Protein AF-A0A9D4QNS0-F1 (afdb_monomer_lite)

Radius of gyration: 17.43 Å; chains: 1; bounding box: 43×27×38 Å

Foldseek 3Di:
DCPVVVPCPPDPDDPDDCVVVVLVVQLVVLVVCVVVVVDDPVVSVVSRPPDPDDPDPPPDDDD

Sequence (63 aa):
MDKLTSDRDTYKQLKKDPTRQVKSKLVNILKKWKLDNLISDNLYNRLYPTAENVPKLYGLPKI

Organism: Dreissena polymorpha (NCBI:txid45954)

pLDDT: mean 81.43, std 14.09, range [47.22, 97.25]

Secondary structure (DSSP, 8-state):
-HHHHT-TTT-PPPSS--HHHHHHHHHHHHHHHHHTTSS-HHHHHHHS---SS------PPP-

Structure (mmCIF, N/CA/C/O backbone):
data_AF-A0A9D4QNS0-F1
#
_entry.id   AF-A0A9D4QNS0-F1
#
loop_
_atom_site.group_PDB
_atom_site.id
_atom_site.type_symbol
_atom_site.label_atom_id
_atom_site.label_alt_id
_atom_site.label_comp_id
_atom_site.label_asym_id
_atom_site.label_entity_id
_atom_site.label_seq_id
_atom_site.pdbx_PDB_ins_code
_atom_site.Cartn_x
_atom_site.Cartn_y
_atom_site.Cartn_z
_atom_site.occupancy
_atom_site.B_iso_or_equiv
_atom_site.auth_seq_id
_atom_site.auth_comp_id
_atom_site.auth_asym_id
_atom_site.auth_atom_id
_atom_site.pdbx_PDB_model_num
ATOM 1 N N . MET A 1 1 ? 25.358 -13.663 -20.827 1.00 47.22 1 MET A N 1
ATOM 2 C CA . MET A 1 1 ? 24.492 -12.830 -19.963 1.00 47.22 1 MET A CA 1
ATOM 3 C C . MET A 1 1 ? 23.542 -11.945 -20.769 1.00 47.22 1 MET A C 1
ATOM 5 O O . MET A 1 1 ? 22.432 -11.726 -20.309 1.00 47.22 1 MET A O 1
ATOM 9 N N . ASP A 1 2 ? 23.900 -11.521 -21.986 1.00 55.06 2 ASP A N 1
ATOM 10 C CA . ASP A 1 2 ? 23.099 -10.571 -22.785 1.00 55.06 2 ASP A CA 1
ATOM 11 C C . ASP A 1 2 ? 21.731 -11.075 -23.259 1.00 55.06 2 ASP A C 1
ATOM 13 O O . ASP A 1 2 ? 20.852 -10.274 -23.565 1.00 55.06 2 ASP A O 1
ATOM 17 N N . LYS A 1 3 ? 21.515 -12.394 -23.313 1.00 58.91 3 LYS A N 1
ATOM 18 C CA . LYS A 1 3 ? 20.278 -12.977 -23.857 1.00 58.91 3 LYS A CA 1
ATOM 19 C C . LYS A 1 3 ? 19.049 -12.747 -22.965 1.00 58.91 3 LYS A C 1
ATOM 21 O O . LYS A 1 3 ? 17.964 -12.570 -23.495 1.00 58.91 3 LYS A O 1
ATOM 26 N N . LEU A 1 4 ? 19.220 -12.726 -21.638 1.00 61.44 4 LEU A N 1
ATOM 27 C CA . LEU A 1 4 ? 18.111 -12.574 -20.683 1.00 61.44 4 LEU A CA 1
ATOM 28 C C . LEU A 1 4 ? 17.713 -11.104 -20.488 1.00 61.44 4 LEU A C 1
ATOM 30 O O . LEU A 1 4 ? 16.538 -10.782 -20.380 1.00 61.44 4 LEU A O 1
ATOM 34 N N . THR A 1 5 ? 18.692 -10.197 -20.470 1.00 62.28 5 THR A N 1
ATOM 35 C CA . THR A 1 5 ? 18.458 -8.749 -20.338 1.00 62.28 5 THR A CA 1
ATOM 36 C C . THR A 1 5 ? 17.979 -8.097 -21.635 1.00 62.28 5 THR A C 1
ATOM 38 O O . THR A 1 5 ? 17.433 -6.996 -21.594 1.00 62.28 5 THR A O 1
ATOM 41 N N . SER A 1 6 ? 18.170 -8.769 -22.775 1.00 66.75 6 SER A N 1
ATOM 42 C CA . SER A 1 6 ? 17.732 -8.308 -24.098 1.00 66.75 6 SER A CA 1
ATOM 43 C C . SER A 1 6 ? 16.443 -8.975 -24.579 1.00 66.75 6 SER A C 1
ATOM 45 O O . SER A 1 6 ? 15.992 -8.671 -25.684 1.00 66.75 6 SER A O 1
ATOM 47 N N . ASP A 1 7 ? 15.851 -9.870 -23.780 1.00 69.19 7 ASP A N 1
ATOM 48 C CA . ASP A 1 7 ? 14.569 -10.494 -24.097 1.00 69.19 7 ASP A CA 1
ATOM 49 C C . ASP A 1 7 ? 13.447 -9.451 -23.998 1.00 69.19 7 ASP A C 1
ATOM 51 O O . ASP A 1 7 ? 13.035 -9.033 -22.914 1.00 69.19 7 ASP A O 1
ATOM 55 N N . ARG A 1 8 ? 12.994 -9.006 -25.173 1.00 73.12 8 ARG A N 1
ATOM 56 C CA . ARG A 1 8 ? 11.885 -8.061 -25.352 1.00 73.12 8 ARG A CA 1
ATOM 57 C C . ARG A 1 8 ? 10.573 -8.753 -25.721 1.00 73.12 8 ARG A C 1
ATOM 59 O O . ARG A 1 8 ? 9.569 -8.057 -25.853 1.00 73.12 8 ARG A O 1
ATOM 66 N N . ASP A 1 9 ? 10.597 -10.069 -25.924 1.00 78.00 9 ASP A N 1
ATOM 67 C CA . ASP A 1 9 ? 9.425 -10.869 -26.284 1.00 78.00 9 ASP A CA 1
ATOM 68 C C . ASP A 1 9 ? 8.666 -11.261 -25.005 1.00 78.00 9 ASP A C 1
ATOM 70 O O . ASP A 1 9 ? 7.466 -11.027 -24.872 1.00 78.00 9 ASP A O 1
ATOM 74 N N . THR A 1 10 ? 9.403 -11.720 -23.986 1.00 77.69 10 THR A N 1
ATOM 75 C CA . THR A 1 10 ? 8.837 -12.113 -22.686 1.00 77.69 10 THR A CA 1
ATOM 76 C C . THR A 1 10 ? 8.665 -10.930 -21.729 1.00 77.69 10 THR A C 1
ATOM 78 O O . THR A 1 10 ? 7.681 -10.857 -20.986 1.00 77.69 10 THR A O 1
ATOM 81 N N . TYR A 1 11 ? 9.620 -9.993 -21.706 1.00 76.38 11 TYR A N 1
ATOM 82 C CA . TYR A 1 11 ? 9.670 -8.918 -20.712 1.00 76.38 11 TYR A CA 1
ATOM 83 C C . TYR A 1 11 ? 9.611 -7.532 -21.345 1.00 76.38 11 TYR A C 1
ATOM 85 O O . TYR A 1 11 ? 10.257 -7.229 -22.346 1.00 76.38 11 TYR A O 1
ATOM 93 N N . LYS A 1 12 ? 8.861 -6.632 -20.703 1.00 78.88 12 LYS A N 1
ATOM 94 C CA . LYS A 1 12 ? 8.743 -5.243 -21.145 1.00 78.88 12 LYS A CA 1
ATOM 95 C C . LYS A 1 12 ? 9.647 -4.330 -20.336 1.00 78.88 12 LYS A C 1
ATOM 97 O O . LYS A 1 12 ? 9.530 -4.239 -19.114 1.00 78.88 12 LYS A O 1
ATOM 102 N N . GLN A 1 13 ? 10.473 -3.562 -21.037 1.00 79.62 13 GLN A N 1
ATOM 103 C CA . GLN A 1 13 ? 11.269 -2.517 -20.412 1.00 79.62 13 GLN A CA 1
ATOM 104 C C . GLN A 1 13 ? 10.363 -1.406 -19.857 1.00 79.62 13 GLN A C 1
ATOM 106 O O . GLN A 1 13 ? 9.566 -0.793 -20.575 1.00 79.62 13 GLN A O 1
ATOM 111 N N . LEU A 1 14 ? 10.492 -1.136 -18.559 1.00 81.75 14 LEU A N 1
ATOM 112 C CA . LEU A 1 14 ? 9.799 -0.037 -17.896 1.00 81.75 14 LEU A CA 1
ATOM 113 C C . LEU A 1 14 ? 10.559 1.272 -18.131 1.00 81.75 14 LEU A C 1
ATOM 115 O O . LEU A 1 14 ? 11.768 1.340 -17.936 1.00 81.75 14 LEU A O 1
ATOM 119 N N . LYS A 1 15 ? 9.839 2.333 -18.514 1.00 84.56 15 LYS A N 1
ATOM 120 C CA . LYS A 1 15 ? 10.425 3.675 -18.710 1.00 84.56 15 LYS A CA 1
ATOM 121 C C . LYS A 1 15 ? 10.851 4.333 -17.392 1.00 84.56 15 LYS A C 1
ATOM 123 O O . LYS A 1 15 ? 11.744 5.171 -17.377 1.00 84.56 15 LYS A O 1
ATOM 128 N N . LYS A 1 16 ? 10.159 3.999 -16.303 1.00 85.50 16 LYS A N 1
ATOM 129 C CA . LYS A 1 16 ? 10.374 4.505 -14.945 1.00 85.50 16 LYS A CA 1
ATOM 130 C C . LYS A 1 16 ? 9.795 3.499 -13.960 1.00 85.50 16 LYS A C 1
ATOM 132 O O . LYS A 1 16 ? 8.846 2.799 -14.310 1.00 85.50 16 LYS A O 1
ATOM 137 N N . ASP A 1 17 ? 10.328 3.471 -12.745 1.00 84.38 17 ASP A N 1
ATOM 138 C CA . ASP A 1 17 ? 9.773 2.685 -11.647 1.00 84.38 17 ASP A CA 1
ATOM 139 C C . ASP A 1 17 ? 8.305 3.098 -11.355 1.00 84.38 17 ASP A C 1
ATOM 141 O O . ASP A 1 17 ? 8.054 4.244 -10.951 1.00 84.38 17 ASP A O 1
ATOM 145 N N . PRO A 1 18 ? 7.318 2.203 -11.570 1.00 87.25 18 PRO A N 1
ATOM 146 C CA . PRO A 1 18 ? 5.906 2.491 -11.345 1.00 87.25 18 PRO A CA 1
ATOM 147 C C . PRO A 1 18 ? 5.469 2.261 -9.889 1.00 87.25 18 PRO A C 1
ATOM 149 O O . PRO A 1 18 ? 4.324 2.564 -9.550 1.00 87.25 18 PRO A O 1
ATOM 152 N N . THR A 1 19 ? 6.340 1.751 -9.012 1.00 86.00 19 THR A N 1
ATOM 153 C CA . THR A 1 19 ? 6.009 1.296 -7.650 1.00 86.00 19 THR A CA 1
ATOM 154 C C . THR A 1 19 ? 5.304 2.381 -6.850 1.00 86.00 19 THR A C 1
ATOM 156 O O . THR A 1 19 ? 4.244 2.145 -6.270 1.00 86.00 19 THR A O 1
ATOM 159 N N . ARG A 1 20 ? 5.818 3.618 -6.888 1.00 86.62 20 ARG A N 1
ATOM 160 C CA . ARG A 1 20 ? 5.200 4.758 -6.191 1.00 86.62 20 ARG A CA 1
ATOM 161 C C . ARG A 1 20 ? 3.795 5.069 -6.715 1.00 86.62 20 ARG A C 1
ATOM 163 O O . ARG A 1 20 ? 2.903 5.380 -5.927 1.00 86.62 20 ARG A O 1
ATOM 170 N N . GLN A 1 21 ? 3.592 4.981 -8.030 1.00 89.44 21 GLN A N 1
ATOM 171 C CA . GLN A 1 21 ? 2.294 5.244 -8.649 1.00 89.44 21 GLN A CA 1
ATOM 172 C C . GLN A 1 21 ? 1.275 4.171 -8.257 1.00 89.44 21 GLN A C 1
ATOM 174 O O . GLN A 1 21 ? 0.153 4.501 -7.879 1.00 89.44 21 GLN A O 1
ATOM 179 N N . VAL A 1 22 ? 1.672 2.898 -8.308 1.00 89.38 22 VAL A N 1
ATOM 180 C CA . VAL A 1 22 ? 0.821 1.768 -7.912 1.00 89.38 22 VAL A CA 1
ATOM 181 C C . VAL A 1 22 ? 0.474 1.853 -6.426 1.00 89.38 22 VAL A C 1
ATOM 183 O O . VAL A 1 22 ? -0.701 1.767 -6.074 1.00 89.38 22 VAL A O 1
ATOM 186 N N . LYS A 1 23 ? 1.462 2.133 -5.564 1.00 90.06 23 LYS A N 1
ATOM 187 C CA . LYS A 1 23 ? 1.259 2.337 -4.122 1.00 90.06 23 LYS A CA 1
ATOM 188 C C . LYS A 1 23 ? 0.241 3.442 -3.851 1.00 90.06 23 LYS A C 1
ATOM 190 O O . LYS A 1 23 ? -0.696 3.238 -3.087 1.00 90.06 23 LYS A O 1
ATOM 195 N N . SER A 1 24 ? 0.388 4.595 -4.503 1.00 92.06 24 SER A N 1
ATOM 196 C CA . SER A 1 24 ? -0.539 5.717 -4.329 1.00 92.06 24 SER A CA 1
ATOM 197 C C . SER A 1 24 ? -1.963 5.367 -4.769 1.00 92.06 24 SER A C 1
ATOM 199 O O . SER A 1 24 ? -2.907 5.667 -4.041 1.00 92.06 24 SER A O 1
ATOM 201 N N . LYS A 1 25 ? -2.126 4.683 -5.910 1.00 94.12 25 LYS A N 1
ATOM 202 C CA . LYS A 1 25 ? -3.443 4.226 -6.382 1.00 94.12 25 LYS A CA 1
ATOM 203 C C . LYS A 1 25 ? -4.106 3.280 -5.380 1.00 94.12 25 LYS A C 1
ATOM 205 O O . LYS A 1 25 ? -5.265 3.492 -5.037 1.00 94.12 25 LYS A O 1
ATOM 210 N N . LEU A 1 26 ? -3.368 2.289 -4.879 1.00 93.56 26 LEU A N 1
ATOM 211 C CA . LEU A 1 26 ? -3.872 1.338 -3.888 1.00 93.56 26 LEU A CA 1
ATOM 212 C C . LEU A 1 26 ? -4.298 2.041 -2.593 1.00 93.56 26 LEU A C 1
ATOM 214 O O . LEU A 1 26 ? -5.406 1.828 -2.113 1.00 93.56 26 LEU A O 1
ATOM 218 N N . VAL A 1 27 ?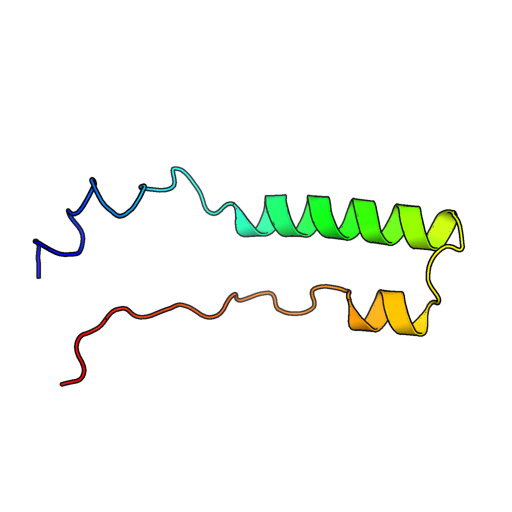 -3.453 2.928 -2.057 1.00 94.25 27 VAL A N 1
ATOM 219 C CA . VAL A 1 27 ? -3.758 3.678 -0.828 1.00 94.25 27 VAL A CA 1
ATOM 220 C C . VAL A 1 27 ? -5.011 4.538 -0.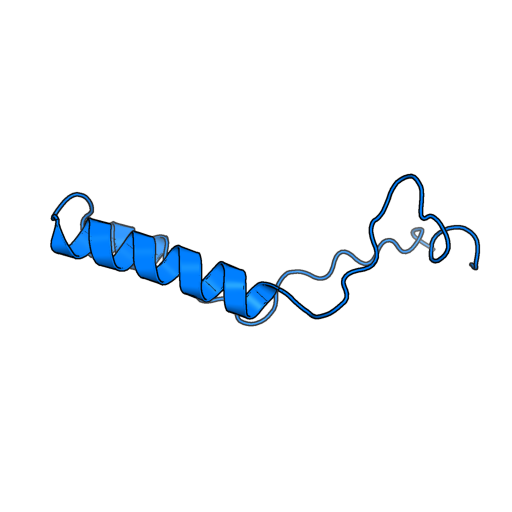994 1.00 94.25 27 VAL A C 1
ATOM 222 O O . VAL A 1 27 ? -5.824 4.604 -0.076 1.00 94.25 27 VAL A O 1
ATOM 225 N N . ASN A 1 28 ? -5.213 5.163 -2.156 1.00 96.06 28 ASN A N 1
ATOM 226 C CA . ASN A 1 28 ? -6.418 5.955 -2.412 1.00 96.06 28 ASN A CA 1
ATOM 227 C C . ASN A 1 28 ? -7.691 5.095 -2.394 1.00 96.06 28 ASN A C 1
ATOM 229 O O . ASN A 1 28 ? -8.699 5.519 -1.833 1.00 96.06 28 ASN A O 1
ATOM 233 N N . ILE A 1 29 ? -7.637 3.881 -2.951 1.00 95.94 29 ILE A N 1
ATOM 234 C CA . ILE A 1 29 ? -8.754 2.925 -2.914 1.00 95.94 29 ILE A CA 1
ATOM 235 C C . ILE A 1 29 ? -9.037 2.491 -1.471 1.00 95.94 29 ILE A C 1
ATOM 237 O O . ILE A 1 29 ? -10.176 2.579 -1.023 1.00 95.94 29 ILE A O 1
ATOM 241 N N . LEU A 1 30 ? -8.002 2.103 -0.719 1.00 95.69 30 LEU A N 1
ATOM 242 C CA . LEU A 1 30 ? -8.146 1.682 0.679 1.00 95.69 30 LEU A CA 1
ATOM 243 C C . LEU A 1 30 ? -8.720 2.798 1.561 1.00 95.69 30 LEU A C 1
ATOM 245 O O . LEU A 1 30 ? -9.569 2.539 2.409 1.00 95.69 30 LEU A O 1
ATOM 249 N N . LYS A 1 31 ? -8.290 4.048 1.346 1.00 95.69 31 LYS A N 1
ATOM 250 C CA . LYS A 1 31 ? -8.848 5.212 2.046 1.00 95.69 31 LYS A CA 1
ATOM 251 C C . LYS A 1 31 ? -10.326 5.394 1.736 1.00 95.69 31 LYS A C 1
ATOM 253 O O . LYS A 1 31 ? -11.096 5.623 2.659 1.00 95.69 31 LYS A O 1
ATOM 258 N N . LYS A 1 32 ? -10.719 5.268 0.464 1.00 97.19 32 LYS A N 1
ATOM 259 C CA . LYS A 1 32 ? -12.125 5.359 0.063 1.00 97.19 32 LYS A CA 1
ATOM 260 C C . LYS A 1 32 ? -12.959 4.272 0.742 1.00 97.19 32 LYS A C 1
ATOM 262 O O . LYS A 1 32 ? -13.964 4.585 1.356 1.00 97.19 32 LYS A O 1
ATOM 267 N N . TRP A 1 33 ? -12.495 3.025 0.732 1.00 96.44 33 TRP A N 1
ATOM 268 C CA . TRP A 1 33 ? -13.196 1.924 1.401 1.00 96.44 33 TRP A CA 1
ATOM 269 C C . TRP A 1 33 ? -13.317 2.110 2.909 1.00 96.44 33 TRP A C 1
ATOM 271 O O . TRP A 1 33 ? -14.342 1.759 3.484 1.00 96.44 33 TRP A O 1
ATOM 281 N N . LYS A 1 34 ? -12.294 2.678 3.550 1.00 95.25 34 LYS A N 1
ATOM 282 C CA . LYS A 1 34 ? -12.358 3.032 4.967 1.00 95.25 34 LYS A CA 1
ATOM 283 C C . LYS A 1 34 ? -13.379 4.146 5.225 1.00 95.25 34 LYS A C 1
ATOM 285 O O . LYS A 1 34 ? -14.148 4.036 6.169 1.00 95.25 34 LYS A O 1
ATOM 290 N N . LEU A 1 35 ? -13.401 5.194 4.396 1.00 96.25 35 LEU A N 1
ATOM 291 C CA . LEU A 1 35 ? -14.377 6.290 4.504 1.00 96.25 35 LEU A CA 1
ATOM 292 C C . LEU A 1 35 ? -15.815 5.802 4.304 1.00 96.25 35 LEU A C 1
ATOM 294 O O . LEU A 1 35 ? -16.708 6.210 5.039 1.00 96.25 35 LEU A O 1
ATOM 298 N N . ASP A 1 36 ? -16.013 4.883 3.363 1.00 97.25 36 ASP A N 1
ATOM 299 C CA . ASP A 1 36 ? -17.305 4.259 3.075 1.00 97.25 36 ASP A CA 1
ATOM 300 C C . ASP A 1 36 ? -17.685 3.182 4.123 1.00 97.25 36 ASP A C 1
ATOM 302 O O . ASP A 1 36 ? -18.691 2.495 3.963 1.00 97.25 36 ASP A O 1
ATOM 306 N N . ASN A 1 37 ? -16.890 3.009 5.193 1.00 95.31 37 ASN A N 1
ATOM 307 C CA . ASN A 1 37 ? -17.037 1.977 6.232 1.00 9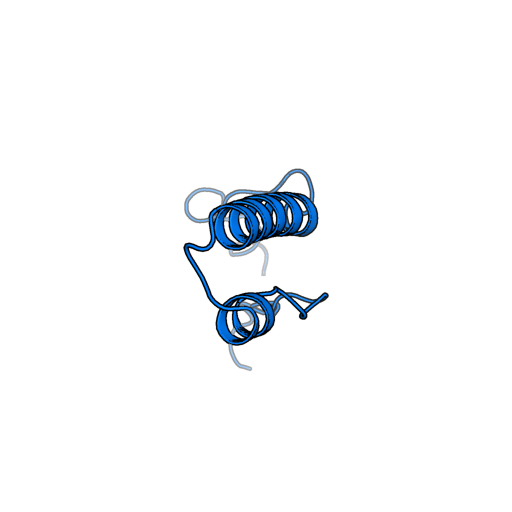5.31 37 ASN A CA 1
ATOM 308 C C . ASN A 1 37 ? -17.144 0.537 5.687 1.00 95.31 37 ASN A C 1
ATOM 310 O O . ASN A 1 37 ? -17.700 -0.346 6.338 1.00 95.31 37 ASN A O 1
ATOM 314 N N . LEU A 1 38 ? -16.580 0.275 4.503 1.00 96.00 38 LEU A N 1
ATOM 315 C CA . LEU A 1 38 ? -16.569 -1.048 3.869 1.00 96.00 38 LEU A CA 1
ATOM 316 C C . LEU A 1 38 ? -15.531 -1.989 4.496 1.00 96.00 38 LEU A C 1
ATOM 318 O O . LEU A 1 38 ? -15.622 -3.206 4.349 1.00 96.00 38 LEU A O 1
ATOM 322 N N . ILE A 1 39 ? -14.522 -1.429 5.170 1.00 96.31 39 ILE A N 1
ATOM 323 C CA . ILE A 1 39 ? -13.452 -2.169 5.844 1.00 96.31 39 ILE A CA 1
ATOM 324 C C . ILE A 1 39 ? -13.200 -1.595 7.238 1.00 96.31 39 ILE A C 1
ATOM 326 O O . ILE A 1 39 ? -13.305 -0.389 7.453 1.00 96.31 39 ILE A O 1
ATOM 330 N N . SER A 1 40 ? -12.815 -2.459 8.179 1.00 95.56 40 SER A N 1
ATOM 331 C CA . SER A 1 40 ? -12.412 -2.037 9.522 1.00 95.56 40 SER A CA 1
ATOM 332 C C . SER A 1 40 ? -11.018 -1.407 9.526 1.00 95.56 40 SER A C 1
ATOM 334 O O . SER A 1 40 ? -10.189 -1.679 8.654 1.00 95.56 40 SER A O 1
ATOM 336 N N . ASP A 1 41 ? -10.716 -0.623 10.561 1.00 94.25 41 ASP A N 1
ATOM 337 C CA . ASP A 1 41 ? -9.383 -0.041 10.760 1.00 94.25 41 ASP A CA 1
ATOM 338 C C . ASP A 1 41 ? -8.274 -1.092 10.831 1.00 94.25 41 ASP A C 1
ATOM 340 O O . ASP A 1 41 ? -7.189 -0.903 10.278 1.00 94.25 41 ASP A O 1
ATOM 344 N N . ASN A 1 42 ? -8.553 -2.228 11.475 1.00 95.56 42 ASN A N 1
ATOM 345 C CA . ASN A 1 42 ? -7.608 -3.335 11.555 1.00 95.56 42 ASN A CA 1
ATOM 346 C C . ASN A 1 42 ? -7.285 -3.884 10.155 1.00 95.56 42 ASN A C 1
ATOM 348 O O . ASN A 1 42 ? -6.114 -4.054 9.808 1.00 95.56 42 ASN 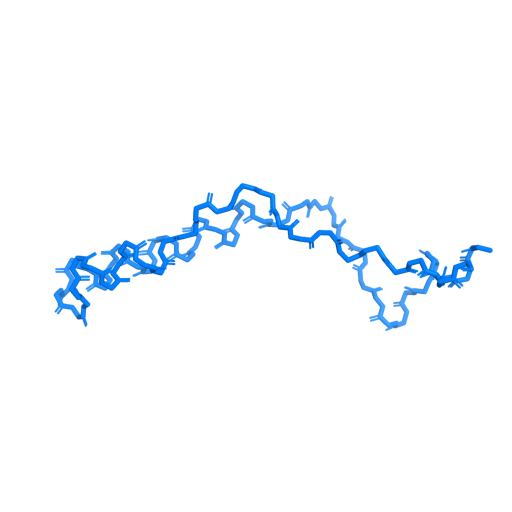A O 1
ATOM 352 N N . LEU A 1 43 ? -8.316 -4.083 9.327 1.00 94.69 43 LEU A N 1
ATOM 353 C CA . LEU A 1 43 ? -8.153 -4.576 7.964 1.00 94.69 43 LEU A CA 1
ATOM 354 C C . LEU A 1 43 ? -7.445 -3.550 7.070 1.00 94.69 43 LEU A C 1
ATOM 356 O O . LEU A 1 43 ? -6.550 -3.923 6.314 1.00 94.69 43 LEU A O 1
ATOM 360 N N . TYR A 1 44 ? -7.774 -2.263 7.198 1.00 95.38 44 TYR A N 1
ATOM 361 C CA . TYR A 1 44 ? -7.075 -1.179 6.505 1.00 95.38 44 TYR A CA 1
ATOM 362 C C . TYR A 1 44 ? -5.574 -1.182 6.827 1.00 95.38 44 TYR A C 1
ATOM 364 O O . TYR A 1 44 ? -4.753 -1.183 5.911 1.00 95.38 44 TYR A O 1
ATOM 372 N N . ASN A 1 45 ? -5.207 -1.242 8.111 1.00 92.69 45 ASN A N 1
ATOM 373 C CA . ASN A 1 45 ? -3.807 -1.234 8.545 1.00 92.69 45 ASN A CA 1
ATOM 374 C C . ASN A 1 45 ? -3.046 -2.479 8.074 1.00 92.69 45 ASN A C 1
ATOM 376 O O . ASN A 1 45 ? -1.877 -2.382 7.712 1.00 92.69 45 ASN A O 1
ATOM 380 N N . ARG A 1 46 ? -3.711 -3.639 8.031 1.00 92.88 46 ARG A N 1
ATOM 381 C CA . ARG A 1 46 ? -3.119 -4.886 7.533 1.00 92.88 46 ARG A CA 1
ATOM 382 C C . ARG A 1 46 ? -2.887 -4.872 6.021 1.00 92.88 46 ARG A C 1
ATOM 384 O O . ARG A 1 46 ? -1.914 -5.455 5.555 1.00 92.88 46 ARG A O 1
ATOM 391 N N . LEU A 1 47 ? -3.775 -4.232 5.261 1.00 92.00 47 LEU A N 1
ATOM 392 C CA . LEU A 1 47 ? -3.661 -4.093 3.805 1.00 92.00 47 LEU A CA 1
ATOM 393 C C . LEU A 1 47 ? -2.754 -2.932 3.383 1.00 92.00 47 LEU A C 1
ATOM 395 O O . LEU A 1 47 ? -2.364 -2.850 2.216 1.00 92.00 47 LEU A O 1
ATOM 399 N N . TYR A 1 48 ? -2.434 -2.019 4.300 1.00 91.56 48 TYR A N 1
ATOM 400 C CA . TYR A 1 48 ? -1.619 -0.860 3.989 1.00 91.56 48 TYR A CA 1
ATOM 401 C C . TYR A 1 48 ? -0.202 -1.290 3.561 1.00 91.56 48 TYR A C 1
ATOM 403 O O . TYR A 1 48 ? 0.478 -2.011 4.292 1.00 91.56 48 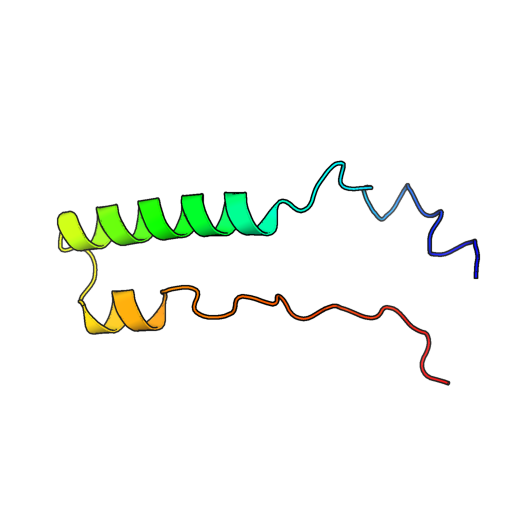TYR A O 1
ATOM 411 N N . PRO A 1 49 ? 0.285 -0.853 2.384 1.00 86.00 49 PRO A N 1
ATOM 412 C CA . PRO A 1 49 ? 1.600 -1.245 1.892 1.00 86.00 49 PRO A CA 1
ATOM 413 C C . PRO A 1 49 ? 2.718 -0.532 2.673 1.00 86.00 49 PRO A C 1
ATOM 415 O O . PRO A 1 49 ? 3.113 0.593 2.346 1.00 86.00 49 PRO A O 1
ATOM 418 N N . THR A 1 50 ? 3.246 -1.202 3.698 1.00 82.12 50 THR A N 1
ATOM 419 C CA . THR A 1 50 ? 4.339 -0.696 4.551 1.00 82.12 50 THR A CA 1
ATOM 420 C C . THR A 1 50 ? 5.713 -0.854 3.904 1.00 82.12 50 THR A C 1
ATOM 422 O O . THR A 1 50 ? 6.594 -0.030 4.126 1.00 82.12 50 THR A O 1
ATOM 425 N N . ALA A 1 51 ? 5.902 -1.870 3.057 1.00 72.31 51 ALA A N 1
ATOM 426 C CA . ALA A 1 51 ? 7.182 -2.099 2.397 1.00 72.31 51 ALA A CA 1
ATOM 427 C C . ALA A 1 51 ? 7.513 -0.953 1.420 1.00 72.31 51 ALA A C 1
ATOM 429 O O . ALA A 1 51 ? 6.755 -0.661 0.492 1.00 72.31 51 ALA A O 1
ATOM 430 N N . GLU A 1 52 ? 8.650 -0.290 1.637 1.00 66.44 52 GLU A N 1
ATOM 431 C CA . GLU A 1 52 ? 9.214 0.683 0.690 1.00 66.44 52 GLU A CA 1
ATOM 432 C C . GLU A 1 52 ? 9.995 0.002 -0.434 1.00 66.44 52 GLU A C 1
ATOM 434 O O . GLU A 1 52 ? 10.004 0.491 -1.561 1.00 66.44 52 GLU A O 1
ATOM 439 N N . ASN A 1 53 ? 10.580 -1.164 -0.149 1.00 69.12 53 ASN A N 1
ATOM 440 C CA . ASN A 1 53 ? 11.331 -1.957 -1.109 1.00 69.12 53 ASN A CA 1
ATOM 441 C C . ASN A 1 53 ? 10.515 -3.186 -1.511 1.00 69.12 53 ASN A C 1
ATOM 443 O O . ASN A 1 53 ? 10.289 -4.082 -0.697 1.00 69.12 53 ASN A O 1
ATOM 447 N N . VAL A 1 54 ? 10.081 -3.236 -2.772 1.00 67.06 54 VAL A N 1
ATOM 448 C CA . VAL A 1 54 ? 9.533 -4.468 -3.350 1.00 67.06 54 VAL A CA 1
ATOM 449 C C . VAL A 1 54 ? 10.633 -5.534 -3.408 1.00 67.06 54 VAL A C 1
ATOM 451 O O . VAL A 1 54 ? 11.790 -5.194 -3.682 1.00 67.06 54 VAL A O 1
ATOM 454 N N . PRO A 1 55 ? 10.318 -6.816 -3.151 1.00 66.06 55 PRO A N 1
ATOM 455 C CA . PRO A 1 55 ? 11.291 -7.885 -3.311 1.00 66.06 55 PRO A CA 1
ATOM 456 C C . PRO A 1 55 ? 11.813 -7.873 -4.749 1.00 66.06 55 PRO A C 1
ATOM 458 O O . PRO A 1 55 ? 11.059 -8.012 -5.713 1.00 66.06 55 PRO A O 1
ATOM 461 N N . LYS A 1 56 ? 13.121 -7.658 -4.889 1.00 68.44 56 LYS A N 1
ATOM 462 C CA . LYS A 1 56 ? 13.804 -7.719 -6.177 1.00 68.44 56 LYS A CA 1
ATOM 463 C C . LYS A 1 56 ? 13.960 -9.190 -6.535 1.00 68.44 56 LYS A C 1
ATOM 465 O O . LYS A 1 56 ? 14.695 -9.918 -5.873 1.00 68.44 56 LYS A O 1
ATOM 470 N N . LEU A 1 57 ? 13.247 -9.627 -7.566 1.00 65.25 57 LEU A N 1
ATOM 471 C CA . LEU A 1 57 ? 13.464 -10.934 -8.172 1.00 65.25 57 LEU A CA 1
ATOM 472 C C . LEU A 1 57 ? 14.785 -10.874 -8.940 1.00 65.25 57 LEU A C 1
ATOM 474 O O . LEU A 1 57 ? 14.845 -10.394 -10.070 1.00 65.25 57 LEU A O 1
ATOM 478 N N . TYR A 1 58 ? 15.863 -11.322 -8.301 1.00 63.78 58 TYR A N 1
ATOM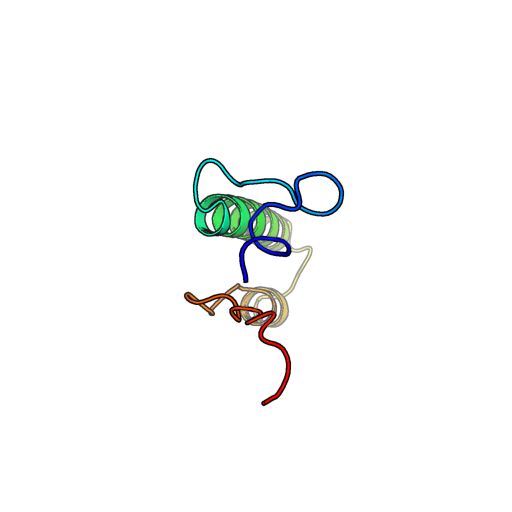 479 C CA . TYR A 1 58 ? 17.123 -11.556 -8.988 1.00 63.78 58 TYR A CA 1
ATOM 480 C C . TYR A 1 58 ? 16.956 -12.832 -9.813 1.00 63.78 58 TYR A C 1
ATOM 482 O O . TYR A 1 58 ? 17.083 -13.934 -9.289 1.00 63.78 58 TYR A O 1
ATOM 490 N N . GLY A 1 59 ? 16.638 -12.689 -11.101 1.00 60.25 59 GLY A N 1
ATOM 491 C CA . GLY A 1 59 ? 16.619 -13.790 -12.073 1.00 60.25 59 GLY A CA 1
ATOM 492 C C . GLY A 1 59 ? 18.026 -14.295 -12.403 1.00 60.25 59 GLY A C 1
ATOM 493 O O . GLY A 1 59 ? 18.366 -14.463 -13.570 1.00 60.25 59 GLY A O 1
ATOM 494 N N . LEU A 1 60 ? 18.879 -14.449 -11.392 1.00 67.88 60 LEU A N 1
ATOM 495 C CA . LEU A 1 60 ? 20.215 -14.991 -11.556 1.00 67.88 60 LEU A CA 1
ATOM 496 C C . LEU A 1 60 ? 20.096 -16.517 -11.611 1.00 67.88 60 LEU A C 1
ATOM 498 O O . LEU A 1 60 ? 19.448 -17.099 -10.736 1.00 67.88 60 LEU A O 1
ATOM 502 N N . PRO A 1 61 ? 20.704 -17.182 -12.609 1.00 56.50 61 PRO A N 1
ATOM 503 C CA . PRO A 1 61 ? 20.872 -18.621 -12.531 1.00 56.50 61 PRO A CA 1
ATOM 504 C C . PRO A 1 61 ? 21.629 -18.932 -11.237 1.00 56.50 61 PRO A C 1
ATOM 506 O O . PRO A 1 61 ? 22.618 -18.271 -10.913 1.00 56.50 61 PRO A O 1
ATOM 509 N N . LYS A 1 62 ? 21.109 -19.890 -10.468 1.00 61.06 62 LYS A N 1
ATOM 510 C CA . LYS A 1 62 ? 21.757 -20.381 -9.253 1.00 61.06 62 LYS A CA 1
ATOM 511 C C . LYS A 1 62 ? 23.149 -20.885 -9.655 1.00 61.06 62 LYS A C 1
ATOM 513 O O . LYS A 1 62 ? 23.226 -21.769 -10.506 1.00 61.06 62 LYS A O 1
ATOM 518 N N . ILE A 1 63 ? 24.197 -20.250 -9.123 1.00 56.28 63 ILE A N 1
ATOM 519 C CA . ILE A 1 63 ? 25.595 -20.675 -9.304 1.00 56.28 63 ILE A CA 1
ATOM 520 C C . ILE A 1 63 ? 25.790 -22.000 -8.569 1.00 56.28 63 ILE A C 1
ATOM 522 O O . ILE A 1 63 ? 25.248 -22.113 -7.442 1.00 56.28 63 ILE A O 1
#